Protein AF-A0A9J6A0D9-F1 (afdb_monomer_lite)

InterPro domains:
  IPR002160 Proteinase inhibitor I3, Kunitz legume [PF00197] (4-92)
  IPR002160 Proteinase inhibitor I3, Kunitz legume [PTHR33107] (2-91)
  IPR011065 Kunitz inhibitor STI-like superfamily [SSF50386] (2-86)

Structure (mmCIF, N/CA/C/O backbone):
data_AF-A0A9J6A0D9-F1
#
_entry.id   AF-A0A9J6A0D9-F1
#
loop_
_atom_site.group_PDB
_atom_site.id
_atom_site.type_symbol
_atom_site.label_atom_id
_atom_site.label_alt_id
_atom_site.label_comp_id
_atom_site.label_asym_id
_atom_site.label_entity_id
_atom_site.label_seq_id
_atom_site.pdbx_PDB_ins_code
_atom_site.Cartn_x
_atom_site.Cartn_y
_atom_site.Cartn_z
_atom_site.occupancy
_atom_site.B_iso_or_equiv
_atom_site.auth_seq_id
_atom_site.auth_comp_id
_atom_site.auth_asym_id
_atom_site.auth_atom_id
_atom_site.pdbx_PDB_model_num
ATOM 1 N N . MET A 1 1 ? 11.356 -40.401 3.984 1.00 39.97 1 MET A N 1
ATOM 2 C CA . MET A 1 1 ? 11.994 -39.110 4.316 1.00 39.97 1 MET A CA 1
ATOM 3 C C . MET A 1 1 ? 11.672 -38.151 3.184 1.00 39.97 1 MET A C 1
ATOM 5 O O . MET A 1 1 ? 12.119 -38.389 2.071 1.00 39.97 1 MET A O 1
ATOM 9 N N . PHE A 1 2 ? 10.815 -37.158 3.419 1.00 46.94 2 PHE A N 1
ATOM 10 C CA . PHE A 1 2 ? 10.504 -36.146 2.409 1.00 46.94 2 PHE A CA 1
ATOM 11 C C . PHE A 1 2 ? 11.613 -35.095 2.449 1.00 46.94 2 PHE A C 1
ATOM 13 O O . PHE A 1 2 ? 11.724 -34.352 3.419 1.00 46.94 2 PHE A O 1
ATOM 20 N N . SER A 1 3 ? 12.478 -35.097 1.438 1.00 45.84 3 SER A N 1
ATOM 21 C CA . SER A 1 3 ? 13.511 -34.079 1.269 1.00 45.84 3 SER A CA 1
ATOM 22 C C . SER A 1 3 ? 12.878 -32.894 0.545 1.00 45.84 3 SER A C 1
ATOM 24 O O . SER A 1 3 ? 12.758 -32.894 -0.678 1.00 45.84 3 SER A O 1
ATOM 26 N N . THR A 1 4 ? 12.376 -31.917 1.29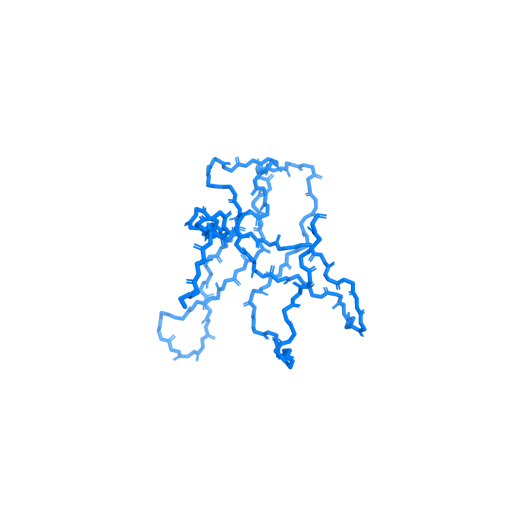7 1.00 53.22 4 THR A N 1
ATOM 27 C CA . THR A 1 4 ? 11.992 -30.622 0.731 1.00 53.22 4 THR A CA 1
ATOM 28 C C . THR A 1 4 ? 13.268 -29.859 0.414 1.00 53.22 4 THR A C 1
ATOM 30 O O . THR A 1 4 ? 13.962 -29.407 1.326 1.00 53.22 4 THR A O 1
ATOM 33 N N . THR A 1 5 ? 13.591 -29.715 -0.870 1.00 56.66 5 THR A N 1
ATOM 34 C CA . THR A 1 5 ? 14.617 -28.770 -1.313 1.00 56.66 5 THR A CA 1
ATOM 35 C C . THR A 1 5 ? 14.209 -27.379 -0.831 1.00 56.66 5 THR A C 1
ATOM 37 O O . THR A 1 5 ? 13.121 -26.894 -1.135 1.00 56.66 5 THR A O 1
ATOM 40 N N . THR A 1 6 ? 15.073 -26.722 -0.064 1.00 55.22 6 THR A N 1
ATOM 41 C CA . THR A 1 6 ? 14.882 -25.380 0.519 1.00 55.22 6 THR A CA 1
ATOM 42 C C . THR A 1 6 ? 14.772 -24.251 -0.522 1.00 55.22 6 THR A C 1
ATOM 44 O O . THR A 1 6 ? 14.803 -23.078 -0.168 1.00 55.22 6 THR A O 1
ATOM 47 N N . SER A 1 7 ? 14.622 -24.580 -1.807 1.00 58.41 7 SER A N 1
ATOM 48 C CA . SER A 1 7 ? 14.658 -23.655 -2.940 1.00 58.41 7 SER A CA 1
ATOM 49 C C . SER A 1 7 ? 13.338 -22.928 -3.233 1.00 58.41 7 SER A C 1
ATOM 51 O O . SER A 1 7 ? 13.335 -22.058 -4.091 1.00 58.41 7 SER A O 1
ATOM 53 N N . ASN A 1 8 ? 12.233 -23.254 -2.547 1.00 59.22 8 ASN A N 1
ATOM 54 C CA . ASN A 1 8 ? 10.894 -22.689 -2.805 1.00 59.22 8 ASN A CA 1
ATOM 55 C C . ASN A 1 8 ? 10.233 -22.087 -1.554 1.00 59.22 8 ASN A C 1
ATOM 57 O O . ASN A 1 8 ? 9.024 -22.200 -1.355 1.00 59.22 8 ASN A O 1
ATOM 61 N N . LEU A 1 9 ? 11.010 -21.474 -0.664 1.00 73.25 9 LEU A N 1
ATOM 62 C CA . LEU A 1 9 ? 10.437 -20.739 0.459 1.00 73.25 9 LEU A CA 1
ATOM 63 C C . LEU A 1 9 ? 10.369 -19.255 0.080 1.00 73.25 9 LEU A C 1
ATOM 65 O O . LEU A 1 9 ? 11.397 -18.594 -0.035 1.00 73.25 9 LEU A O 1
ATOM 69 N N . CYS A 1 10 ? 9.155 -18.725 -0.093 1.00 81.19 10 CYS A N 1
ATOM 70 C CA . CYS A 1 10 ? 8.872 -17.303 -0.339 1.00 81.19 10 CYS A CA 1
ATOM 71 C C . CYS A 1 10 ? 9.135 -16.433 0.914 1.00 81.19 10 CYS A C 1
ATOM 73 O O . CYS A 1 10 ? 8.324 -15.583 1.271 1.00 81.19 10 CYS A O 1
AT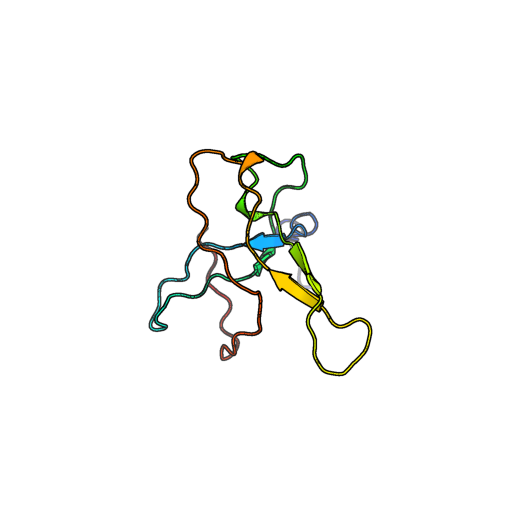OM 75 N N . VAL A 1 11 ? 10.246 -16.673 1.623 1.00 80.44 11 VAL A N 1
ATOM 76 C CA . VAL A 1 11 ? 10.551 -16.086 2.943 1.00 80.44 11 VAL A CA 1
ATOM 77 C C . VAL A 1 11 ? 10.699 -14.569 2.863 1.00 80.44 11 VAL A C 1
ATOM 79 O O . VAL A 1 11 ? 10.311 -13.862 3.787 1.00 80.44 11 VAL A O 1
ATOM 82 N N . AS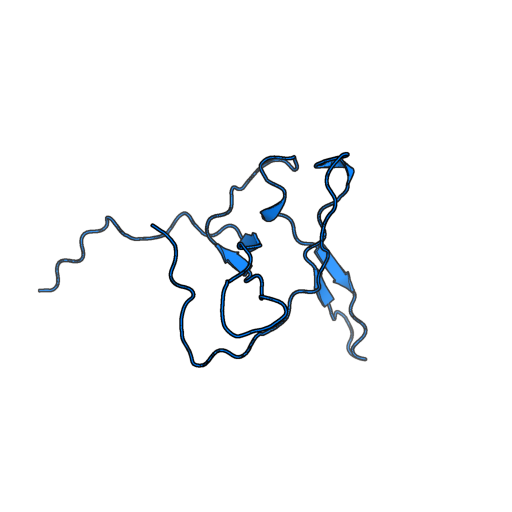N A 1 12 ? 11.218 -14.070 1.741 1.00 80.94 12 ASN A N 1
ATOM 83 C CA . ASN A 1 12 ? 11.478 -12.645 1.538 1.00 80.94 12 ASN A CA 1
ATOM 84 C C . ASN A 1 12 ? 10.356 -11.935 0.761 1.00 80.94 12 ASN A C 1
ATOM 86 O O . ASN A 1 12 ? 10.370 -10.714 0.631 1.00 80.94 12 ASN A O 1
ATOM 90 N N . GLU A 1 13 ? 9.353 -12.674 0.290 1.00 88.88 13 GLU A N 1
ATOM 91 C CA . GLU A 1 13 ? 8.247 -12.156 -0.515 1.00 88.88 13 GLU A CA 1
ATOM 92 C C . GLU A 1 13 ? 7.065 -11.803 0.394 1.00 88.88 13 GLU A C 1
ATOM 94 O O . GLU A 1 13 ? 5.988 -12.382 0.278 1.00 88.88 13 GLU A O 1
ATOM 99 N N . THR A 1 14 ? 7.261 -10.896 1.354 1.00 92.62 14 THR A N 1
ATOM 100 C CA . THR A 1 14 ? 6.246 -10.559 2.379 1.00 92.62 14 THR A CA 1
ATOM 101 C C . THR A 1 14 ? 5.578 -9.205 2.161 1.00 92.62 14 THR A C 1
ATOM 103 O O . THR A 1 14 ? 4.489 -8.956 2.676 1.00 92.62 14 THR A O 1
ATOM 106 N N . VAL A 1 15 ? 6.193 -8.331 1.363 1.00 96.19 15 VAL A N 1
ATOM 107 C CA . VAL A 1 15 ? 5.672 -6.993 1.065 1.00 96.19 15 VAL A CA 1
ATOM 108 C C . VAL A 1 15 ? 4.409 -7.107 0.220 1.00 96.19 15 VAL A C 1
ATOM 110 O O . VAL A 1 15 ? 4.404 -7.796 -0.802 1.00 96.19 15 VAL A O 1
ATOM 113 N N . TRP A 1 16 ? 3.345 -6.418 0.628 1.00 97.50 16 TRP A N 1
ATOM 114 C CA . TRP A 1 16 ? 2.082 -6.410 -0.106 1.00 97.50 16 TRP A CA 1
ATOM 115 C C . TRP A 1 16 ? 2.170 -5.589 -1.390 1.00 97.50 16 TRP A C 1
ATOM 117 O O . TRP A 1 16 ? 2.790 -4.527 -1.434 1.00 97.50 16 TRP A O 1
ATOM 127 N N . LYS A 1 17 ? 1.471 -6.058 -2.420 1.00 96.56 17 LYS A N 1
ATOM 128 C CA . LYS A 1 17 ? 1.173 -5.312 -3.639 1.00 96.56 17 LYS A CA 1
ATOM 129 C C . LYS A 1 17 ? -0.238 -5.616 -4.128 1.00 96.56 17 LYS A C 1
ATOM 131 O O . LYS A 1 17 ? -0.772 -6.703 -3.903 1.00 96.56 17 LYS A O 1
ATOM 136 N N . ALA A 1 18 ? -0.841 -4.659 -4.820 1.00 95.62 18 ALA A N 1
ATOM 137 C CA . ALA A 1 18 ? -2.020 -4.911 -5.627 1.00 95.62 18 ALA A CA 1
ATOM 138 C C . ALA A 1 18 ? -1.605 -5.776 -6.824 1.00 95.62 18 ALA A C 1
ATOM 140 O O . ALA A 1 18 ? -0.745 -5.384 -7.615 1.00 95.62 18 ALA A O 1
ATOM 141 N N . GLY A 1 19 ? -2.188 -6.967 -6.924 1.00 93.06 19 GLY A N 1
ATOM 142 C CA . GLY A 1 19 ? -2.010 -7.856 -8.062 1.00 93.06 19 GLY A CA 1
ATOM 143 C C . GLY A 1 19 ? -2.640 -7.295 -9.333 1.00 93.06 19 GLY A C 1
ATOM 144 O O . GLY A 1 19 ? -3.387 -6.310 -9.313 1.00 93.06 19 GLY A O 1
ATOM 145 N N . ASP A 1 20 ? -2.338 -7.947 -10.448 1.00 90.44 20 ASP A N 1
ATOM 146 C CA . ASP A 1 20 ? -3.001 -7.657 -11.712 1.00 90.44 20 ASP A CA 1
ATOM 147 C C . ASP A 1 20 ? -4.464 -8.110 -11.688 1.00 90.44 20 ASP A C 1
ATOM 149 O O . ASP A 1 20 ? -4.899 -8.873 -10.819 1.00 90.44 20 ASP A O 1
ATOM 153 N N . TYR A 1 21 ? -5.245 -7.587 -12.631 1.00 86.00 21 TYR A N 1
ATOM 154 C CA . TYR A 1 21 ? -6.633 -7.993 -12.798 1.00 86.00 21 TYR A CA 1
ATOM 155 C C . TYR A 1 21 ? -6.694 -9.474 -13.146 1.00 86.00 21 TYR A C 1
ATOM 157 O O . TYR A 1 21 ? -6.164 -9.905 -14.171 1.00 86.00 21 TYR A O 1
ATOM 165 N N . MET A 1 22 ? -7.372 -10.248 -12.304 1.00 79.25 22 MET A N 1
ATOM 166 C CA . MET A 1 22 ? -7.587 -11.659 -12.573 1.00 79.25 22 MET A CA 1
ATOM 167 C C . MET A 1 22 ? -8.637 -11.802 -13.665 1.00 79.25 22 MET A C 1
ATOM 169 O O . MET A 1 22 ? -9.817 -11.519 -13.453 1.00 79.25 22 MET A O 1
ATOM 173 N N . LEU A 1 23 ? -8.195 -12.254 -14.837 1.00 77.19 23 LEU A N 1
ATOM 174 C CA . LEU A 1 23 ? -9.089 -12.627 -15.922 1.00 77.19 23 LEU A CA 1
ATOM 175 C C . LEU A 1 23 ? -9.867 -13.878 -15.511 1.00 77.19 23 LEU A C 1
ATOM 177 O O . LEU A 1 23 ? -9.298 -14.857 -15.030 1.00 77.19 23 LEU A O 1
ATOM 181 N N . GLY A 1 24 ? -11.181 -13.841 -15.679 1.00 75.12 24 GLY A N 1
ATOM 182 C CA . GLY A 1 24 ? -12.050 -14.930 -15.269 1.00 75.12 24 GLY A CA 1
ATOM 183 C C . GLY A 1 24 ? -13.522 -14.573 -15.438 1.00 75.12 24 GLY A C 1
ATOM 184 O O . GLY A 1 24 ? -13.841 -13.505 -15.955 1.00 75.12 24 GLY A O 1
ATOM 185 N N . PRO A 1 25 ? -14.428 -15.449 -14.981 1.00 75.38 25 PRO A N 1
ATOM 186 C CA . PRO A 1 25 ? -15.872 -15.274 -15.155 1.00 75.38 25 PRO A CA 1
ATOM 187 C C . PRO A 1 25 ? -16.470 -14.147 -14.292 1.00 75.38 25 PRO A C 1
ATOM 189 O O . PRO A 1 25 ? -17.665 -13.879 -14.364 1.00 75.38 25 PRO A O 1
ATOM 192 N N . VAL A 1 26 ? -15.664 -13.519 -13.433 1.00 73.81 26 VAL A N 1
ATOM 193 C CA . VAL A 1 26 ? -16.092 -12.483 -12.492 1.00 73.81 26 VAL A CA 1
ATOM 194 C C . VAL A 1 26 ? -15.912 -11.120 -13.148 1.00 73.81 26 VAL A C 1
ATOM 196 O O . VAL A 1 26 ? -14.796 -10.754 -13.517 1.00 73.81 26 VAL A O 1
ATOM 199 N N . HIS A 1 27 ? -17.003 -10.361 -13.260 1.00 74.31 27 HIS A N 1
ATOM 200 C CA . HIS A 1 27 ? -17.000 -9.014 -13.823 1.00 74.31 27 HIS A CA 1
ATOM 201 C C . HIS A 1 27 ? -17.576 -7.999 -12.820 1.00 74.31 27 HIS A C 1
ATOM 203 O O . HIS A 1 27 ? -18.694 -8.202 -12.344 1.00 74.31 27 HIS A O 1
ATOM 209 N N . PRO A 1 28 ? -16.852 -6.904 -12.512 1.00 77.19 28 PRO A N 1
ATOM 210 C CA . PRO A 1 28 ? -15.508 -6.571 -12.999 1.00 77.19 28 PRO A CA 1
ATOM 211 C C . PRO A 1 28 ? -14.423 -7.518 -12.438 1.00 77.19 28 PRO A C 1
ATOM 213 O O . PRO A 1 28 ? -14.604 -8.071 -11.351 1.00 77.19 28 PRO A O 1
ATOM 216 N N . PRO A 1 29 ? -13.307 -7.727 -13.167 1.00 83.88 29 PRO A N 1
ATOM 217 C CA . PRO A 1 29 ? -12.242 -8.618 -12.720 1.00 83.88 29 PRO A CA 1
ATOM 218 C C . PRO A 1 29 ? -11.647 -8.114 -11.395 1.00 83.88 29 PRO A C 1
ATOM 220 O O . PRO A 1 29 ? -11.317 -6.929 -11.285 1.00 83.88 29 PRO A O 1
ATOM 223 N N . PRO A 1 30 ? -11.498 -8.972 -10.373 1.00 85.88 30 PRO A N 1
ATOM 224 C CA . PRO A 1 30 ? -10.924 -8.555 -9.104 1.00 85.88 30 PRO A CA 1
ATOM 225 C C . PRO A 1 30 ? -9.405 -8.383 -9.217 1.00 85.88 30 PRO A C 1
ATOM 227 O O . PRO A 1 30 ? -8.726 -9.100 -9.955 1.00 85.88 30 PRO A O 1
ATOM 230 N N . ARG A 1 31 ? -8.861 -7.464 -8.415 1.00 90.38 31 ARG A N 1
ATOM 231 C CA . ARG A 1 31 ? -7.434 -7.404 -8.074 1.00 90.38 31 ARG A CA 1
ATOM 232 C C . ARG A 1 31 ? -7.268 -7.902 -6.648 1.00 90.38 31 ARG A C 1
ATOM 234 O O . ARG A 1 31 ? -7.949 -7.416 -5.746 1.00 90.38 31 ARG A O 1
ATOM 241 N N . PHE A 1 32 ? -6.371 -8.856 -6.439 1.00 92.25 32 PHE A N 1
ATOM 242 C CA . PHE A 1 32 ? -6.083 -9.378 -5.104 1.00 92.25 32 PHE A CA 1
ATOM 243 C C . PHE A 1 32 ? -4.910 -8.640 -4.465 1.00 92.25 32 PHE A C 1
ATOM 245 O O . PHE A 1 32 ? -3.986 -8.207 -5.151 1.00 92.25 32 PHE A O 1
ATOM 252 N N . VAL A 1 33 ? -4.929 -8.533 -3.138 1.00 94.94 33 VAL A N 1
ATOM 253 C CA . VAL A 1 33 ? -3.727 -8.187 -2.377 1.00 94.94 33 VAL A CA 1
ATOM 254 C C . VAL A 1 33 ? -2.866 -9.442 -2.307 1.00 94.94 33 VAL A C 1
ATOM 256 O O . VAL A 1 33 ? -3.298 -10.464 -1.776 1.00 94.94 33 VAL A O 1
ATOM 259 N N . ILE A 1 34 ? -1.671 -9.369 -2.883 1.00 93.56 34 ILE A N 1
ATOM 260 C CA . ILE A 1 34 ? -0.698 -10.464 -2.923 1.00 93.56 34 ILE A CA 1
ATOM 261 C C . ILE A 1 34 ? 0.621 -9.996 -2.321 1.00 93.56 34 ILE A C 1
ATOM 263 O O . ILE A 1 34 ? 0.849 -8.796 -2.161 1.00 93.56 34 ILE A O 1
ATOM 267 N N . THR A 1 35 ? 1.499 -10.935 -1.989 1.00 94.38 35 THR A N 1
ATOM 268 C CA . THR A 1 35 ? 2.848 -10.605 -1.535 1.00 94.38 35 THR A CA 1
ATOM 269 C C . THR A 1 35 ? 3.852 -10.596 -2.699 1.00 94.38 35 THR A C 1
ATOM 271 O O . THR A 1 35 ? 3.484 -10.778 -3.865 1.00 94.38 35 THR A O 1
ATOM 274 N N . GLY A 1 36 ? 5.114 -10.292 -2.402 1.00 93.25 36 GLY A N 1
ATOM 275 C CA . GLY A 1 36 ? 6.178 -10.119 -3.395 1.00 93.25 36 GLY A CA 1
ATOM 276 C C . GLY A 1 36 ? 6.182 -8.757 -4.085 1.00 93.25 36 GLY A C 1
ATOM 277 O O . GLY A 1 36 ? 6.473 -8.622 -5.278 1.00 93.25 36 GLY A O 1
ATOM 278 N N . GLY A 1 37 ? 5.761 -7.728 -3.349 1.00 93.81 37 GLY A N 1
ATOM 279 C CA . GLY A 1 37 ? 6.107 -6.344 -3.640 1.00 93.81 37 GLY A CA 1
ATOM 280 C C . GLY A 1 37 ? 7.566 -6.038 -3.298 1.00 93.81 37 GLY A C 1
ATOM 281 O O . GLY A 1 37 ? 8.277 -6.821 -2.675 1.00 93.81 37 GLY A O 1
ATOM 282 N N . THR A 1 38 ? 8.005 -4.848 -3.679 1.00 93.94 38 THR A N 1
ATOM 283 C CA . THR A 1 38 ? 9.341 -4.330 -3.375 1.00 93.94 38 THR A CA 1
ATOM 284 C C . THR A 1 38 ? 9.228 -3.282 -2.275 1.00 93.94 38 THR A C 1
ATOM 286 O O . THR A 1 38 ? 8.543 -2.270 -2.452 1.00 93.94 38 THR A O 1
ATOM 289 N N . LEU A 1 39 ? 9.898 -3.514 -1.144 1.00 93.44 39 LEU A N 1
ATOM 290 C CA . LEU A 1 39 ? 10.050 -2.502 -0.100 1.00 93.44 39 LEU A CA 1
ATOM 291 C C . LEU A 1 39 ? 10.933 -1.364 -0.627 1.00 93.44 39 LEU A C 1
ATOM 293 O O . LEU A 1 39 ? 11.978 -1.626 -1.219 1.00 93.44 39 LEU A O 1
ATOM 297 N N . GLY A 1 40 ? 10.549 -0.107 -0.406 1.00 91.75 40 GLY A N 1
ATOM 298 C CA . GLY A 1 40 ? 11.383 1.011 -0.839 1.00 91.75 40 GLY A CA 1
ATOM 299 C C . GLY A 1 40 ? 10.675 2.357 -0.880 1.00 91.75 40 GLY A C 1
ATOM 300 O O . GLY A 1 40 ? 9.695 2.591 -0.177 1.00 91.75 40 GLY A O 1
ATOM 301 N N . ILE A 1 41 ? 11.215 3.246 -1.715 1.00 94.69 41 ILE A N 1
ATOM 302 C CA . ILE A 1 41 ? 10.770 4.633 -1.864 1.00 94.69 41 ILE A CA 1
ATOM 303 C C . ILE A 1 41 ? 9.530 4.691 -2.781 1.00 94.69 41 ILE A C 1
ATOM 305 O O . ILE A 1 41 ? 9.471 3.963 -3.782 1.00 94.69 41 ILE A O 1
ATOM 309 N N . PRO A 1 42 ? 8.534 5.544 -2.473 1.00 95.50 42 PRO A N 1
ATOM 310 C CA . PRO A 1 42 ? 7.402 5.783 -3.360 1.00 95.50 42 PRO A CA 1
ATOM 311 C C . PRO A 1 42 ? 7.855 6.306 -4.727 1.00 95.50 42 PRO A C 1
ATOM 313 O O . PRO A 1 42 ? 8.600 7.279 -4.809 1.00 95.50 42 PRO A O 1
ATOM 316 N N . GLY A 1 43 ? 7.369 5.702 -5.806 1.00 95.56 43 GLY A N 1
ATOM 317 C CA . GLY A 1 43 ? 7.644 6.170 -7.161 1.00 95.56 43 GLY A CA 1
ATOM 318 C C . GLY A 1 43 ? 6.982 5.296 -8.222 1.00 95.56 43 GLY A C 1
ATOM 319 O O . GLY A 1 43 ? 6.283 4.340 -7.868 1.00 95.56 43 GLY A O 1
ATOM 320 N N . PRO A 1 44 ? 7.227 5.569 -9.517 1.00 94.44 44 PRO A N 1
ATOM 321 C CA . PRO A 1 44 ? 6.523 4.897 -10.606 1.00 94.44 44 PRO A CA 1
ATOM 322 C C . PRO A 1 44 ? 6.701 3.372 -10.609 1.00 94.44 44 PRO A C 1
ATOM 324 O O . PRO A 1 44 ? 5.774 2.630 -10.921 1.00 94.44 44 PRO A O 1
ATOM 327 N N . ASN A 1 45 ? 7.869 2.897 -10.172 1.00 94.25 45 ASN A N 1
ATOM 328 C CA . ASN A 1 45 ? 8.206 1.472 -10.151 1.00 94.25 45 ASN A CA 1
ATOM 329 C C . ASN A 1 45 ? 7.595 0.712 -8.962 1.00 94.25 45 ASN A C 1
ATOM 331 O O . ASN A 1 45 ? 7.566 -0.514 -8.974 1.00 94.25 45 ASN A O 1
ATOM 335 N N . THR A 1 46 ? 7.119 1.412 -7.927 1.00 95.75 46 THR A N 1
ATOM 336 C CA . THR A 1 46 ? 6.593 0.788 -6.701 1.00 95.75 46 THR A CA 1
ATOM 337 C C . THR A 1 46 ? 5.112 1.061 -6.481 1.00 95.75 46 THR A C 1
ATOM 339 O O . THR A 1 46 ? 4.587 0.628 -5.465 1.00 95.75 46 THR A O 1
ATOM 342 N N . ILE A 1 47 ? 4.416 1.719 -7.420 1.00 95.81 47 ILE A N 1
ATOM 343 C CA . ILE A 1 47 ? 3.008 2.157 -7.309 1.00 95.81 47 ILE A CA 1
ATOM 344 C C . ILE A 1 47 ? 2.094 1.084 -6.704 1.00 95.81 47 ILE A C 1
ATOM 346 O O . ILE A 1 47 ? 1.311 1.385 -5.804 1.00 95.81 47 ILE A O 1
ATOM 350 N N . LYS A 1 48 ? 2.213 -0.169 -7.164 1.00 96.19 48 LYS A N 1
ATOM 351 C CA . LYS A 1 48 ? 1.359 -1.283 -6.725 1.00 96.19 48 LYS A CA 1
ATOM 352 C C . LYS A 1 48 ? 1.516 -1.630 -5.238 1.00 96.19 48 LYS A C 1
ATOM 354 O O . LYS A 1 48 ? 0.641 -2.289 -4.692 1.00 96.19 48 LYS A O 1
ATOM 359 N N . ASN A 1 49 ? 2.581 -1.185 -4.576 1.00 97.06 49 ASN A N 1
ATOM 360 C CA . ASN A 1 49 ? 2.946 -1.602 -3.218 1.00 97.06 49 ASN A CA 1
ATOM 361 C C . ASN A 1 49 ? 2.355 -0.684 -2.130 1.00 97.06 49 ASN A C 1
ATOM 363 O O . ASN A 1 49 ? 2.569 -0.918 -0.943 1.00 97.06 49 ASN A O 1
ATOM 367 N N . TRP A 1 50 ? 1.631 0.375 -2.514 1.00 97.06 50 TRP A N 1
ATOM 368 C CA . TRP A 1 50 ? 1.209 1.429 -1.590 1.00 97.06 50 TRP A CA 1
ATOM 369 C C . TRP A 1 50 ? -0.283 1.380 -1.293 1.00 97.06 50 TRP A C 1
ATOM 371 O O . TRP A 1 50 ? -1.130 1.563 -2.169 1.00 97.06 50 TRP A O 1
ATOM 381 N N . PHE A 1 51 ? -0.585 1.197 -0.012 1.00 97.81 51 PHE A N 1
ATOM 382 C CA . PHE A 1 51 ? -1.933 1.161 0.536 1.00 97.81 51 PHE A CA 1
ATOM 383 C C . PHE A 1 51 ? -2.108 2.278 1.563 1.00 97.81 51 PHE A C 1
ATOM 385 O O . PHE A 1 51 ? -1.150 2.722 2.196 1.00 97.81 51 PHE A O 1
ATOM 392 N N . LYS A 1 52 ? -3.348 2.727 1.735 1.00 98.00 52 LYS A N 1
ATOM 393 C CA . LYS A 1 52 ? -3.749 3.694 2.756 1.00 98.00 52 LYS A CA 1
ATOM 394 C C . LYS A 1 52 ? -4.576 2.995 3.822 1.00 98.00 52 LYS A C 1
ATOM 396 O O . LYS A 1 52 ? -5.349 2.089 3.513 1.00 98.00 52 LYS A O 1
ATOM 401 N N . ILE A 1 53 ? -4.421 3.450 5.058 1.00 98.12 53 ILE A N 1
ATOM 402 C CA . ILE A 1 53 ? -5.315 3.127 6.167 1.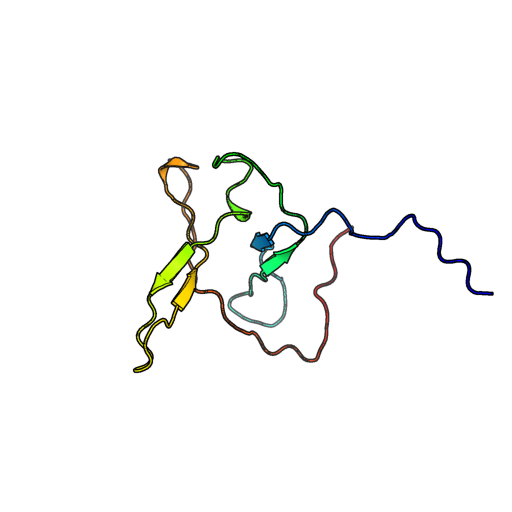00 98.12 53 ILE A CA 1
ATOM 403 C C . ILE A 1 53 ? -6.182 4.363 6.371 1.00 98.12 53 ILE A C 1
ATOM 405 O O . ILE A 1 53 ? -5.673 5.434 6.694 1.00 98.12 53 ILE A O 1
ATOM 409 N N . GLU A 1 54 ? -7.479 4.227 6.139 1.00 97.88 54 GLU A N 1
ATOM 410 C CA . GLU A 1 54 ? -8.442 5.319 6.257 1.00 97.88 54 GLU A CA 1
ATOM 411 C C . GLU A 1 54 ? -9.420 5.005 7.380 1.00 97.88 54 GLU A C 1
ATOM 413 O O . GLU A 1 54 ? -9.793 3.848 7.580 1.00 97.88 54 GLU A O 1
ATOM 418 N N . LYS A 1 55 ? -9.835 6.027 8.133 1.00 96.81 55 LYS A N 1
ATOM 419 C CA . LYS A 1 55 ? -10.868 5.858 9.157 1.00 96.81 55 LYS A CA 1
ATOM 420 C C . LYS A 1 55 ? -12.157 5.352 8.500 1.00 96.81 55 LYS A C 1
ATOM 422 O O . LYS A 1 55 ? -12.488 5.762 7.387 1.00 96.81 55 LYS A O 1
ATOM 427 N N . TYR A 1 56 ? -12.846 4.431 9.165 1.00 96.00 56 TYR A N 1
ATOM 428 C CA . TYR A 1 56 ? -14.052 3.804 8.643 1.00 96.00 56 TYR A CA 1
ATOM 429 C C . TYR A 1 56 ? -15.126 3.715 9.719 1.00 96.00 56 TYR A C 1
ATOM 431 O O . TYR A 1 56 ? -15.098 2.828 10.561 1.00 96.00 56 TYR A O 1
ATOM 439 N N . GLU A 1 57 ? -16.079 4.637 9.691 1.00 93.44 57 GLU A N 1
ATOM 440 C CA . GLU A 1 57 ? -17.157 4.740 10.668 1.00 93.44 57 GLU A CA 1
ATOM 441 C C . GLU A 1 57 ? -18.071 3.504 10.658 1.00 93.44 57 GLU A C 1
ATOM 443 O O . GLU A 1 57 ? -18.944 3.342 9.812 1.00 93.44 57 GLU A O 1
ATOM 448 N N . THR A 1 58 ? -17.896 2.642 11.661 1.00 92.56 58 THR A N 1
ATOM 449 C CA . THR A 1 58 ? -18.725 1.437 11.881 1.00 92.56 58 THR A CA 1
ATOM 450 C C . THR A 1 58 ? -19.623 1.537 13.118 1.00 92.56 58 THR A C 1
ATOM 452 O O . THR A 1 58 ? -20.218 0.549 13.543 1.00 92.56 58 THR A O 1
ATOM 455 N N . GLY A 1 59 ? -19.663 2.706 13.766 1.00 92.81 59 GLY A N 1
ATOM 456 C CA . GLY A 1 59 ? -20.243 2.876 15.104 1.00 92.81 59 GLY A CA 1
ATOM 457 C C . GLY A 1 59 ? -19.356 2.344 16.241 1.00 92.81 59 GLY A C 1
ATOM 458 O O . GLY A 1 59 ? -19.712 2.486 17.408 1.00 92.81 59 GLY A O 1
ATOM 459 N N . ARG A 1 60 ? -18.184 1.769 15.927 1.00 94.00 60 ARG A N 1
ATOM 460 C CA . ARG A 1 60 ? -17.150 1.376 16.898 1.00 94.00 60 ARG A CA 1
ATOM 461 C C . ARG A 1 60 ? -15.941 2.314 16.811 1.00 94.00 60 ARG A C 1
ATOM 463 O O . ARG A 1 60 ? -15.545 2.672 15.698 1.00 94.00 60 ARG A O 1
ATOM 470 N N . PRO A 1 61 ? -15.316 2.691 17.941 1.00 94.56 61 PRO A N 1
ATOM 471 C CA . PRO A 1 61 ? -14.091 3.482 17.911 1.00 94.56 61 PRO A CA 1
ATOM 472 C C . PRO A 1 61 ? -12.960 2.706 17.225 1.00 94.56 61 PRO A C 1
ATOM 474 O O . PRO A 1 61 ? -12.938 1.476 17.247 1.00 94.56 61 PRO A O 1
ATOM 477 N N . ASN A 1 62 ? -12.007 3.437 16.644 1.00 94.69 62 ASN A N 1
ATOM 478 C CA . ASN A 1 62 ? -10.785 2.884 16.044 1.00 94.69 62 AS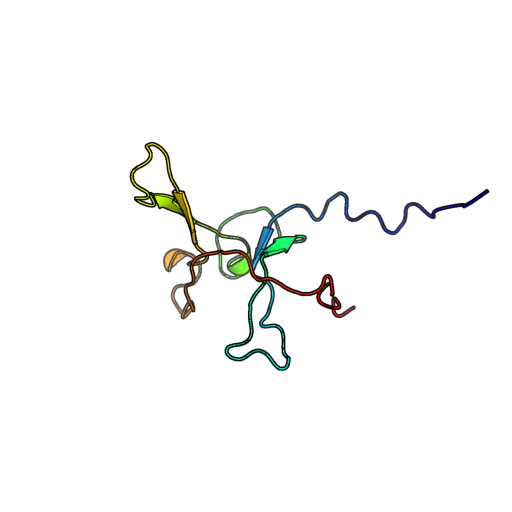N A CA 1
ATOM 479 C C . ASN A 1 62 ? -11.031 1.871 14.911 1.00 94.69 62 ASN A C 1
ATOM 481 O O . ASN A 1 62 ? -10.279 0.911 14.754 1.00 94.69 62 ASN A O 1
ATOM 485 N N . SER A 1 63 ? -12.086 2.081 14.125 1.00 97.12 63 SER A N 1
ATOM 486 C CA . SER A 1 63 ? -12.367 1.294 12.928 1.00 97.12 63 SER A CA 1
ATOM 487 C C . SER A 1 63 ? -11.751 1.947 11.688 1.00 97.12 63 SER A C 1
ATOM 489 O O . SER A 1 63 ? -11.793 3.168 11.518 1.00 97.12 63 SER A O 1
ATOM 491 N N . TYR A 1 64 ? -11.140 1.117 10.841 1.00 97.69 64 TYR A N 1
ATOM 492 C CA . TYR A 1 64 ? -10.405 1.540 9.654 1.00 97.69 64 TYR A CA 1
ATOM 493 C C . TYR A 1 64 ? -10.702 0.613 8.483 1.00 97.69 64 TYR A C 1
ATOM 495 O O . TYR A 1 64 ? -11.036 -0.558 8.667 1.00 97.69 64 TYR A O 1
ATOM 503 N N . LYS A 1 65 ? -10.515 1.139 7.279 1.00 97.62 65 LYS A N 1
ATOM 504 C CA . LYS A 1 65 ? -10.478 0.378 6.038 1.00 97.62 65 LYS A CA 1
ATOM 505 C C . LYS A 1 65 ? -9.118 0.533 5.378 1.00 97.62 65 LYS A C 1
ATOM 507 O O . LYS A 1 65 ? -8.430 1.541 5.549 1.00 97.62 65 LYS A O 1
ATOM 512 N N . LEU A 1 66 ? -8.751 -0.473 4.602 1.00 98.44 66 LEU A N 1
ATOM 513 C CA . LEU A 1 66 ? -7.599 -0.413 3.719 1.00 98.44 66 LEU A CA 1
ATOM 514 C C . LEU A 1 66 ? -8.057 0.052 2.341 1.00 98.44 66 LEU A C 1
ATOM 516 O O . LEU A 1 66 ? -9.103 -0.375 1.856 1.00 98.44 66 LEU A O 1
ATOM 520 N N . ARG A 1 67 ? -7.266 0.904 1.694 1.00 97.94 67 ARG A N 1
ATOM 521 C CA . ARG A 1 67 ? -7.555 1.410 0.351 1.00 97.94 67 ARG A CA 1
ATOM 522 C C . ARG A 1 67 ? -6.322 1.333 -0.532 1.00 97.94 67 ARG A C 1
ATOM 524 O O . ARG A 1 67 ? -5.248 1.795 -0.147 1.00 97.94 67 ARG A O 1
ATOM 531 N N . TYR A 1 68 ? -6.483 0.796 -1.737 1.00 97.31 68 TYR A N 1
ATOM 532 C CA . TYR A 1 68 ? -5.494 0.939 -2.798 1.00 97.31 68 TYR A CA 1
ATOM 533 C C . TYR A 1 68 ? -5.826 2.189 -3.612 1.00 97.31 68 TYR A C 1
ATOM 535 O O . TYR A 1 68 ? -6.760 2.207 -4.413 1.00 97.31 68 TYR A O 1
ATOM 543 N N . CYS A 1 69 ? -5.082 3.261 -3.359 1.00 97.12 69 CYS A N 1
ATOM 544 C CA . CYS A 1 69 ? -5.174 4.511 -4.109 1.00 97.12 69 CYS A CA 1
ATOM 545 C C . CYS A 1 69 ? -3.861 5.288 -3.922 1.00 97.12 69 CYS A C 1
ATOM 547 O O . CYS A 1 69 ? -3.794 6.162 -3.044 1.00 97.12 69 CYS A O 1
ATOM 549 N N . PRO A 1 70 ? -2.796 4.923 -4.664 1.00 96.19 70 PRO A N 1
ATOM 550 C CA . PRO A 1 70 ? -1.497 5.582 -4.578 1.00 96.19 70 PRO A CA 1
ATOM 551 C C . PRO A 1 70 ? -1.613 7.097 -4.775 1.00 96.19 70 PRO A C 1
ATOM 553 O O . PRO A 1 70 ? -2.546 7.600 -5.401 1.00 96.19 70 PRO A O 1
ATOM 556 N N . SER A 1 71 ? -0.684 7.848 -4.195 1.00 95.69 71 SER A N 1
ATOM 557 C CA . SER A 1 71 ? -0.710 9.308 -4.281 1.00 95.69 71 SER A CA 1
ATOM 558 C C . SER A 1 71 ? -0.137 9.793 -5.615 1.00 95.69 71 SER A C 1
ATOM 560 O O . SER A 1 71 ? 0.874 9.273 -6.082 1.00 95.69 71 SER A O 1
ATOM 562 N N . GLN A 1 72 ? -0.733 10.840 -6.198 1.00 96.25 72 GLN A N 1
ATOM 563 C CA . GLN A 1 72 ? -0.369 11.333 -7.537 1.00 96.25 72 GLN A CA 1
ATOM 564 C C . GLN A 1 72 ? 1.108 11.729 -7.674 1.00 96.25 72 GLN A C 1
ATOM 566 O O . GLN A 1 72 ? 1.691 11.549 -8.737 1.00 96.25 72 GLN A O 1
ATOM 571 N N . PHE A 1 73 ? 1.752 12.206 -6.602 1.00 95.88 73 PHE A N 1
ATOM 572 C CA . PHE A 1 73 ? 3.175 12.575 -6.635 1.00 95.88 73 PHE A CA 1
ATOM 573 C C . PHE A 1 73 ? 4.098 11.403 -7.007 1.00 95.88 73 PHE A C 1
ATOM 575 O O . PHE A 1 73 ? 5.201 11.618 -7.497 1.00 95.88 73 PHE A O 1
ATOM 582 N N . MET A 1 74 ? 3.656 10.162 -6.785 1.00 95.19 74 MET A N 1
ATOM 583 C CA . MET A 1 74 ? 4.426 8.962 -7.102 1.00 95.19 74 MET A CA 1
ATOM 584 C C . MET A 1 74 ? 4.475 8.681 -8.603 1.00 95.19 74 MET A C 1
ATOM 586 O O . MET A 1 74 ? 5.411 8.049 -9.077 1.00 95.19 74 MET A O 1
ATOM 590 N N . CYS A 1 75 ? 3.453 9.115 -9.339 1.00 95.94 75 CYS A N 1
ATOM 591 C CA . CYS A 1 75 ? 3.378 9.030 -10.789 1.00 95.94 75 CYS A CA 1
ATOM 592 C C . CYS A 1 75 ? 2.410 10.110 -11.296 1.00 95.94 75 CYS A C 1
ATOM 594 O O . CYS A 1 75 ? 1.206 9.859 -11.389 1.00 95.94 75 CYS A O 1
ATOM 596 N N . PRO A 1 76 ? 2.918 11.312 -11.623 1.00 95.19 76 PRO A N 1
ATOM 597 C CA . PRO A 1 76 ? 2.076 12.454 -11.980 1.00 95.19 76 PRO A CA 1
ATOM 598 C C . PRO A 1 76 ? 1.182 12.230 -13.204 1.00 95.19 76 PRO A C 1
ATOM 600 O O . PRO A 1 76 ? 0.141 12.871 -13.318 1.00 95.19 76 PRO A O 1
ATOM 603 N N . THR A 1 77 ? 1.567 11.315 -14.095 1.00 95.81 77 THR A N 1
ATOM 604 C CA . THR A 1 77 ? 0.848 10.972 -15.332 1.00 95.81 77 THR A CA 1
ATOM 605 C C . THR A 1 77 ? -0.063 9.751 -15.197 1.00 95.81 77 THR A C 1
ATOM 607 O O . THR A 1 77 ? -0.779 9.420 -16.139 1.00 95.81 77 THR A O 1
ATOM 610 N N . CYS A 1 78 ? -0.039 9.051 -14.060 1.00 94.50 78 CYS A N 1
ATOM 611 C CA . CYS A 1 78 ? -0.845 7.853 -13.874 1.00 94.50 78 CYS A CA 1
ATOM 612 C C . CYS A 1 78 ? -2.305 8.206 -13.574 1.00 94.50 78 CYS A C 1
ATOM 614 O O . CYS A 1 78 ? -2.596 9.141 -12.828 1.00 94.50 78 CYS A O 1
ATOM 616 N N . HIS A 1 79 ? -3.217 7.381 -14.085 1.00 94.25 79 HIS A N 1
ATOM 617 C CA . HIS A 1 79 ? -4.608 7.341 -13.651 1.00 94.25 79 HIS A CA 1
ATOM 618 C C . HIS A 1 79 ? -4.812 6.095 -12.792 1.00 94.25 79 HIS A C 1
ATOM 620 O O . HIS A 1 79 ? -4.696 4.969 -13.277 1.00 94.25 79 HIS A O 1
ATOM 626 N N . PHE A 1 80 ? -5.073 6.289 -11.501 1.00 93.31 80 PHE A N 1
ATOM 627 C CA . PHE A 1 80 ? -5.267 5.179 -10.575 1.00 93.31 80 PHE A CA 1
ATOM 628 C C . PHE A 1 80 ? -6.734 4.765 -10.523 1.00 93.31 80 PHE A C 1
ATOM 630 O O . PHE A 1 80 ? -7.593 5.558 -10.144 1.00 93.31 80 PHE A O 1
ATOM 637 N N . ASP A 1 81 ? -7.006 3.497 -10.829 1.00 91.94 81 ASP A N 1
ATOM 638 C CA . ASP A 1 81 ? -8.287 2.887 -10.483 1.00 91.94 81 ASP A CA 1
ATOM 639 C C . ASP A 1 81 ? -8.296 2.561 -8.983 1.00 91.94 81 ASP A C 1
ATOM 641 O O . ASP A 1 81 ? -7.731 1.547 -8.544 1.00 91.94 81 ASP A O 1
ATOM 645 N N . CYS A 1 82 ? -8.840 3.487 -8.193 1.00 95.12 82 CYS A N 1
ATOM 646 C CA . CYS A 1 82 ? -8.814 3.443 -6.737 1.00 95.12 82 CYS A CA 1
ATOM 647 C C . CYS A 1 82 ? -9.957 2.600 -6.166 1.00 95.12 82 CYS A C 1
ATOM 649 O O . CYS A 1 82 ? -11.125 2.857 -6.447 1.00 95.12 82 CYS A O 1
ATOM 651 N N . ALA A 1 83 ? -9.631 1.675 -5.264 1.00 94.94 83 ALA A N 1
ATOM 652 C CA . ALA A 1 83 ? -10.602 0.769 -4.658 1.00 94.94 83 ALA A CA 1
ATOM 653 C C . ALA A 1 83 ? -10.313 0.521 -3.173 1.00 94.94 83 ALA A C 1
ATOM 655 O O . ALA A 1 83 ? -9.157 0.518 -2.738 1.00 94.94 83 ALA A O 1
ATOM 656 N N . ASP A 1 84 ? -11.375 0.295 -2.401 1.00 96.75 84 ASP A N 1
ATOM 657 C CA . ASP A 1 84 ? -11.257 -0.193 -1.028 1.00 96.75 84 ASP A CA 1
ATOM 658 C C . ASP A 1 84 ? -10.932 -1.692 -1.045 1.00 96.75 84 ASP A C 1
ATOM 660 O O . ASP A 1 84 ? -11.425 -2.449 -1.884 1.00 96.75 84 ASP A O 1
ATOM 664 N N . VAL A 1 85 ? -10.079 -2.123 -0.122 1.00 96.75 85 VAL A N 1
ATOM 665 C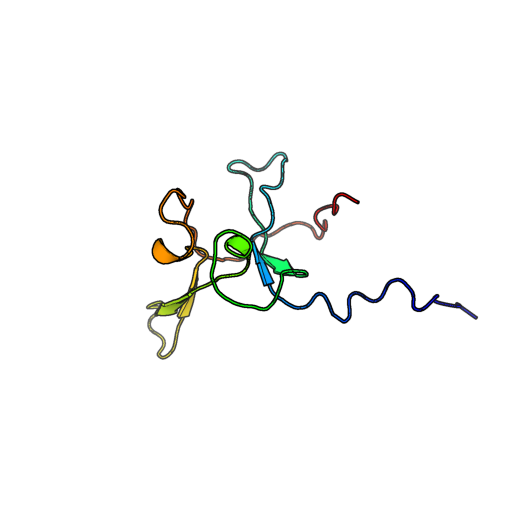 CA . VAL A 1 85 ? -9.699 -3.526 0.035 1.00 96.75 85 VAL A CA 1
ATOM 666 C C . VAL A 1 85 ? -10.748 -4.214 0.901 1.00 96.75 85 VAL A C 1
ATOM 668 O O . VAL A 1 85 ? -11.036 -3.777 2.015 1.00 96.75 85 VAL A O 1
ATOM 671 N N . GLY A 1 86 ? -11.293 -5.316 0.393 1.00 93.50 86 GLY A N 1
ATOM 672 C CA . GLY A 1 86 ? -12.279 -6.139 1.084 1.00 93.50 86 GLY A CA 1
ATOM 673 C C . GLY A 1 86 ? -11.980 -7.628 0.947 1.00 93.50 86 GLY A C 1
ATOM 674 O O . GLY A 1 86 ? -10.945 -8.032 0.418 1.00 93.50 86 GLY A O 1
ATOM 675 N N . LEU A 1 87 ? -12.908 -8.451 1.426 1.00 90.44 87 LEU A N 1
ATOM 676 C CA . LEU A 1 87 ? -12.841 -9.900 1.277 1.00 90.44 87 LEU A CA 1
ATOM 677 C C . LEU A 1 87 ? -13.631 -10.325 0.043 1.00 90.44 87 LEU A C 1
ATOM 679 O O . LEU A 1 87 ? -14.782 -9.932 -0.132 1.00 90.44 87 LEU A O 1
ATOM 683 N N . TYR A 1 88 ? -13.021 -11.166 -0.786 1.00 84.81 88 TYR A N 1
ATOM 684 C CA . TYR A 1 88 ? -13.687 -11.807 -1.911 1.00 84.81 88 TYR A CA 1
ATOM 685 C C . TYR A 1 88 ? -13.788 -13.306 -1.640 1.00 84.81 88 TYR A C 1
ATOM 687 O O . TYR A 1 88 ? -12.773 -13.989 -1.482 1.00 84.81 88 TYR A O 1
ATOM 695 N N . GLN A 1 89 ? -15.012 -13.824 -1.558 1.00 81.31 89 GLN A N 1
ATOM 696 C CA . GLN A 1 89 ? -15.235 -15.238 -1.288 1.00 81.31 89 GLN A CA 1
ATOM 697 C C . GLN A 1 89 ? -15.004 -16.056 -2.563 1.00 81.31 89 GLN A C 1
ATOM 699 O O . GLN A 1 89 ? -15.868 -16.143 -3.431 1.00 81.31 89 GLN A O 1
ATOM 704 N N . ASN A 1 90 ? -13.834 -16.684 -2.656 1.00 72.94 90 ASN A N 1
ATOM 705 C CA . ASN A 1 90 ? -13.544 -17.716 -3.646 1.00 72.94 90 ASN A CA 1
ATOM 706 C C . ASN A 1 90 ? -13.598 -19.097 -2.969 1.00 72.94 90 ASN A C 1
ATOM 708 O O . ASN A 1 90 ? -13.238 -19.222 -1.799 1.00 72.94 90 ASN A O 1
ATOM 712 N N . LYS A 1 91 ? -14.007 -20.152 -3.685 1.00 67.19 91 LYS A N 1
ATOM 713 C CA . LYS A 1 91 ? -14.060 -21.544 -3.187 1.00 67.19 91 LYS A CA 1
ATOM 714 C C . LYS A 1 91 ? -12.657 -22.167 -3.030 1.00 67.19 91 LYS A C 1
ATOM 716 O O . LYS A 1 91 ? -12.410 -23.266 -3.514 1.00 67.19 91 LYS A O 1
ATOM 721 N N . GLY A 1 92 ? -11.710 -21.442 -2.435 1.00 59.69 92 GLY A N 1
ATOM 722 C CA . GLY A 1 92 ? -10.350 -21.912 -2.157 1.00 59.69 92 GLY A CA 1
ATOM 723 C C . GLY A 1 92 ? -9.422 -22.044 -3.369 1.00 59.69 92 GLY A C 1
ATOM 724 O O . GLY A 1 92 ? -8.333 -22.586 -3.222 1.00 59.69 92 GLY A O 1
ATOM 725 N N . HIS A 1 93 ? -9.804 -21.558 -4.555 1.00 59.19 93 HIS A N 1
ATOM 726 C CA . HIS A 1 93 ? -8.896 -21.557 -5.702 1.00 59.19 93 HIS A CA 1
ATOM 727 C C . HIS A 1 93 ? -7.901 -20.401 -5.561 1.00 59.19 93 HIS A C 1
ATOM 729 O O . HIS A 1 93 ? -8.278 -19.230 -5.644 1.00 59.19 93 HIS A O 1
ATOM 735 N N . ALA A 1 94 ? -6.631 -20.724 -5.320 1.00 55.28 94 ALA A N 1
ATOM 736 C CA . ALA A 1 94 ? -5.570 -19.732 -5.396 1.00 55.28 94 ALA A CA 1
ATOM 737 C C . ALA A 1 94 ? -5.484 -19.210 -6.843 1.00 55.28 94 ALA A C 1
ATOM 739 O O . ALA A 1 94 ? -5.578 -20.015 -7.775 1.00 55.28 94 ALA A O 1
ATOM 740 N N . PRO A 1 95 ? -5.326 -17.892 -7.061 1.00 56.06 95 PRO A N 1
ATOM 741 C CA . PRO A 1 95 ? -5.010 -17.384 -8.386 1.00 56.06 95 PRO A CA 1
ATOM 742 C C . PRO A 1 95 ? -3.717 -18.061 -8.852 1.00 56.06 95 PRO A C 1
ATOM 744 O O . PRO A 1 95 ? -2.706 -18.023 -8.151 1.00 56.06 95 PRO A O 1
ATOM 747 N N . SER A 1 96 ? -3.767 -18.739 -9.998 1.00 52.84 96 SER A N 1
ATOM 748 C CA . SER A 1 96 ? -2.587 -19.348 -10.603 1.00 52.84 96 SER A CA 1
ATOM 749 C C . SER A 1 96 ? -1.598 -18.233 -10.924 1.00 52.84 96 SER A C 1
ATOM 751 O O . SER A 1 96 ? -1.845 -17.439 -11.832 1.00 52.84 96 SER A O 1
ATOM 753 N N . GLY A 1 97 ? -0.515 -18.136 -10.152 1.00 47.56 97 GLY A N 1
ATOM 754 C CA . GLY A 1 97 ? 0.581 -17.234 -10.476 1.00 47.56 97 GLY A CA 1
ATOM 755 C C . GLY A 1 97 ? 1.128 -17.603 -11.852 1.00 47.56 97 GLY A C 1
ATOM 756 O O . GLY A 1 97 ? 1.446 -18.767 -12.094 1.00 47.56 97 GLY A O 1
ATOM 757 N N . SER A 1 98 ? 1.193 -16.636 -12.762 1.00 42.03 98 SER A N 1
ATOM 758 C CA . SER A 1 98 ? 1.979 -16.773 -13.984 1.00 42.03 98 SER A CA 1
ATOM 759 C C . SER A 1 98 ? 3.448 -16.910 -13.583 1.00 42.03 98 SER A C 1
ATOM 761 O O . SER A 1 98 ? 3.998 -15.972 -12.998 1.00 42.03 98 SER A O 1
ATOM 763 N N . GLN A 1 99 ? 4.027 -18.088 -13.831 1.00 33.03 99 GLN A N 1
ATOM 764 C CA . GLN A 1 99 ? 5.480 -18.280 -13.871 1.00 33.03 99 GLN A CA 1
ATOM 765 C C . GLN A 1 99 ? 6.086 -17.467 -15.014 1.00 33.03 99 GLN A C 1
ATOM 767 O O . GLN A 1 99 ? 5.403 -17.341 -16.058 1.00 33.03 99 GLN A O 1
#

pLDDT: mean 84.93, std 16.57, range [33.03, 98.44]

Organism: Solanum commersonii (NCBI:txid4109)

Sequence (99 aa):
MFSTTTSNLCVNETVWKAGDYMLGPVHPPPRFVITGGTLGIPGPNTIKNWFKIEKYETGRPNSYKLRYCPSQFMCPTCHFDCADVGLYQNKGHAPSGSQ

Radius of gyration: 16.59 Å; chains: 1; bounding box: 35×52×34 Å

Secondary structure (DSSP, 8-state):
-----GGG--TT--S-EEEEE--SSSSSPPEEEES----S--STTTGGG--EEEE--SSSTT-EEEEE---GGG-TT-----EEE-----SS-------

Foldseek 3Di:
DDDDDPPPDCPVFAQWFFADFQDDPDPPGDTDTDTRADDDDQADRRLRRDKDWAADDPVDPPHTWIKNDGDCVRPVPDDDPIDTDDDDDDPPDDRPDDD